Protein AF-A0A7Y5CE06-F1 (afdb_monomer)

Radius of gyration: 13.95 Å; Cα contacts (8 Å, |Δi|>4): 61; chains: 1; bounding box: 34×29×33 Å

pLDDT: mean 93.3, std 8.18, range [47.25, 98.25]

Solvent-accessible surface area (backbone atoms only — not comparable to full-atom values): 4391 Å² total; per-residue (Å²): 127,82,94,65,90,62,71,40,46,50,64,56,54,58,57,37,62,54,79,57,66,72,62,12,52,54,47,49,62,73,47,65,88,42,48,73,45,73,88,47,70,67,25,51,54,47,16,52,51,42,47,75,75,35,82,86,30,75,90,34,64,69,57,31,34,50,54,25,41,64,73,68,64,126

Mean predicted aligned error: 3.6 Å

Foldseek 3Di:
DPPDAAADEVVVLVVLCDDDNVSSVVSNVVCVPHHYDYQDPQLLVQLVVCCVPPPVCVPPSVVSSVVSCVVPPD

Secondary structure (DSSP, 8-state):
--SS--EEEHHHHHHHTSS-HHHHHHHHHHHTTSEEEP--HHHHHHHHHHHHH-GGGTT-HHHHHHHHHHHH--

Nearest PDB structures (foldseek):
  5wz4-assembly1_B  TM=7.720E-01  e=1.707E-01  Mycobacterium tuberculosis H37Rv
  5wzf-assembly1_A  TM=7.204E-01  e=3.219E-01  Mycobacterium tuberculosis H37Rv
  3dbo-assembly1_B  TM=7.202E-01  e=3.021E-01  Mycobacterium tuberculosis H37Rv
  5k8j-assembly1_B  TM=7.262E-01  e=1.784E+00  Caulobacter vibrioides CB15
  6vlh-assembly1_A  TM=3.753E-01  e=2.450E+00  Human immunodeficiency virus 1

Sequence (74 aa):
MPRYEVFVSELVIDEMRQGDPDAADRRIESAREFKVLRVTNEARELARTYLGELPLFRDAEADAVHLSLAVLAV

Structure (mmCIF, N/CA/C/O backbone):
data_AF-A0A7Y5CE06-F1
#
_entry.id   AF-A0A7Y5CE06-F1
#
loop_
_atom_site.group_PDB
_atom_site.id
_atom_site.type_symbol
_atom_site.label_atom_id
_atom_site.label_alt_id
_atom_site.label_comp_id
_atom_site.label_asym_id
_atom_site.label_entity_id
_atom_site.label_seq_id
_atom_site.pdbx_PDB_ins_code
_atom_site.Cartn_x
_atom_site.Cartn_y
_atom_site.Cartn_z
_atom_site.occupancy
_atom_site.B_iso_or_equiv
_atom_site.auth_seq_id
_atom_site.auth_comp_id
_atom_site.auth_asym_id
_atom_site.auth_atom_id
_atom_site.pdbx_PDB_model_num
ATOM 1 N N . MET A 1 1 ? 16.780 20.631 -4.713 1.00 47.25 1 MET A N 1
ATOM 2 C CA . MET A 1 1 ? 16.571 19.729 -3.561 1.00 47.25 1 MET A CA 1
ATOM 3 C C . MET A 1 1 ? 15.161 19.180 -3.667 1.00 47.25 1 MET A C 1
ATOM 5 O O . MET A 1 1 ? 14.268 20.002 -3.870 1.00 47.25 1 MET A O 1
ATOM 9 N N . PRO A 1 2 ? 14.942 17.855 -3.624 1.00 64.50 2 PRO A N 1
ATOM 10 C CA . PRO A 1 2 ? 13.580 17.335 -3.578 1.00 64.50 2 PRO A CA 1
ATOM 11 C C . PRO A 1 2 ? 12.889 17.892 -2.328 1.00 64.50 2 PRO A C 1
ATOM 13 O O . PRO A 1 2 ? 13.483 17.946 -1.255 1.00 64.50 2 PRO A O 1
ATOM 16 N N . ARG A 1 3 ? 11.667 18.408 -2.501 1.00 83.44 3 ARG A N 1
ATOM 17 C CA . ARG A 1 3 ? 10.898 19.083 -1.439 1.00 83.44 3 ARG A CA 1
ATOM 18 C C . ARG A 1 3 ? 10.247 18.085 -0.470 1.00 83.44 3 ARG A C 1
ATOM 20 O O . ARG A 1 3 ? 9.769 18.489 0.581 1.00 83.44 3 ARG A O 1
ATOM 27 N N . TYR A 1 4 ? 10.253 16.805 -0.832 1.00 88.06 4 TYR A N 1
ATOM 28 C CA . TYR A 1 4 ? 9.585 15.729 -0.120 1.00 88.06 4 TYR A CA 1
ATOM 29 C C . TYR A 1 4 ? 10.458 14.482 -0.119 1.00 88.06 4 TYR A C 1
ATOM 31 O O . TYR A 1 4 ? 11.208 14.237 -1.067 1.00 88.06 4 TYR A O 1
ATOM 39 N N . GLU A 1 5 ? 10.317 13.699 0.940 1.00 89.69 5 GLU A N 1
ATOM 40 C CA . GLU A 1 5 ? 10.805 12.333 0.998 1.00 89.69 5 GLU A CA 1
ATOM 41 C C . GLU A 1 5 ? 9.707 11.403 0.477 1.00 89.69 5 GLU A C 1
ATOM 43 O O . GLU A 1 5 ? 8.544 11.539 0.857 1.00 89.69 5 GLU A O 1
ATOM 48 N N . VAL A 1 6 ? 10.061 10.515 -0.453 1.00 91.62 6 VAL A N 1
ATOM 49 C CA . VAL A 1 6 ? 9.100 9.664 -1.164 1.00 91.62 6 VAL A CA 1
ATOM 50 C C . VAL A 1 6 ? 9.284 8.216 -0.736 1.00 91.62 6 VAL A C 1
ATOM 52 O O . VAL A 1 6 ? 10.404 7.701 -0.673 1.00 91.62 6 VAL A O 1
ATOM 55 N N . PHE A 1 7 ? 8.156 7.566 -0.477 1.00 94.31 7 PHE A N 1
ATOM 56 C CA . PHE A 1 7 ? 8.081 6.203 0.019 1.00 94.31 7 PHE A CA 1
ATOM 57 C C . PHE A 1 7 ? 7.128 5.365 -0.832 1.00 94.31 7 PHE A C 1
ATOM 59 O O . PHE A 1 7 ? 6.207 5.890 -1.457 1.00 94.31 7 PHE A O 1
ATOM 66 N N . VAL A 1 8 ? 7.334 4.051 -0.809 1.00 95.50 8 VAL A N 1
ATOM 67 C CA . VAL A 1 8 ? 6.465 3.043 -1.427 1.00 95.50 8 VAL A CA 1
ATOM 68 C C . VAL A 1 8 ? 6.261 1.886 -0.447 1.00 95.50 8 VAL A C 1
ATOM 70 O O . VAL A 1 8 ? 7.172 1.562 0.309 1.00 95.50 8 VAL A O 1
ATOM 73 N N . SER A 1 9 ? 5.084 1.264 -0.402 1.00 96.06 9 SER A N 1
ATOM 74 C CA . SER A 1 9 ? 4.856 0.094 0.459 1.00 96.06 9 SER A CA 1
ATOM 75 C C . SER A 1 9 ? 5.443 -1.175 -0.169 1.00 96.06 9 SER A C 1
ATOM 77 O O . SER A 1 9 ? 5.553 -1.285 -1.390 1.00 96.06 9 SER A O 1
ATOM 79 N N . GLU A 1 10 ? 5.778 -2.178 0.645 1.00 95.06 10 GLU A N 1
ATOM 80 C CA . GLU A 1 10 ? 6.144 -3.498 0.109 1.00 95.06 10 GLU A CA 1
ATOM 81 C C . GLU A 1 10 ? 4.990 -4.186 -0.644 1.00 95.06 10 GLU A C 1
ATOM 83 O O . GLU A 1 10 ? 5.248 -4.923 -1.590 1.00 95.06 10 GLU A O 1
ATOM 88 N N . LEU A 1 11 ? 3.733 -3.881 -0.294 1.00 96.06 11 LEU A N 1
ATOM 89 C CA . LEU A 1 11 ? 2.547 -4.362 -1.014 1.00 96.06 11 LEU A CA 1
ATOM 90 C C . LEU A 1 11 ? 2.516 -3.840 -2.456 1.00 96.06 11 LEU A C 1
ATOM 92 O O . LEU A 1 11 ? 2.326 -4.624 -3.380 1.00 96.06 11 LEU A O 1
ATOM 96 N N . VAL A 1 12 ? 2.807 -2.551 -2.668 1.00 95.38 12 VAL A N 1
ATOM 97 C CA . VAL A 1 12 ? 2.910 -1.975 -4.019 1.00 95.38 12 VAL A CA 1
ATOM 98 C C . VAL A 1 12 ? 4.045 -2.631 -4.806 1.00 95.38 12 VAL A C 1
ATOM 100 O O . VAL A 1 12 ? 3.909 -2.852 -6.006 1.00 95.38 12 VAL A O 1
ATOM 103 N N . ILE A 1 13 ? 5.158 -2.994 -4.160 1.00 96.31 13 ILE A N 1
ATOM 104 C CA . ILE A 1 13 ? 6.230 -3.744 -4.834 1.00 96.31 13 ILE A CA 1
ATOM 105 C C . ILE A 1 13 ? 5.734 -5.123 -5.293 1.00 96.31 13 ILE A C 1
ATOM 107 O O . ILE A 1 13 ? 6.060 -5.551 -6.403 1.00 96.31 13 ILE A O 1
ATOM 111 N N . ASP A 1 14 ? 4.933 -5.810 -4.481 1.00 95.56 14 ASP A N 1
ATOM 112 C CA . ASP A 1 14 ? 4.339 -7.095 -4.855 1.00 95.56 14 ASP A CA 1
ATOM 113 C C . ASP A 1 14 ? 3.290 -6.952 -5.968 1.00 95.56 14 ASP A C 1
ATOM 115 O O . ASP A 1 14 ? 3.248 -7.784 -6.873 1.00 95.56 14 ASP A O 1
ATOM 119 N N . GLU A 1 15 ? 2.509 -5.871 -5.982 1.00 95.12 15 GLU A N 1
ATOM 120 C CA . GLU A 1 15 ? 1.581 -5.532 -7.072 1.00 95.12 15 GLU A CA 1
ATOM 121 C C . GLU A 1 15 ? 2.318 -5.201 -8.380 1.00 95.12 15 GLU A C 1
ATOM 123 O O . GLU A 1 15 ? 1.932 -5.658 -9.460 1.00 95.12 15 GLU A O 1
ATOM 128 N N . MET A 1 16 ? 3.422 -4.450 -8.302 1.00 97.00 16 MET A N 1
ATOM 129 C CA . MET A 1 16 ? 4.255 -4.100 -9.458 1.00 97.00 16 MET A CA 1
ATOM 130 C C . MET A 1 16 ? 4.836 -5.331 -10.158 1.00 97.00 16 MET A C 1
ATOM 132 O O . MET A 1 16 ? 5.042 -5.290 -11.370 1.00 97.00 16 MET A O 1
ATOM 136 N N . ARG A 1 17 ? 5.066 -6.426 -9.423 1.00 96.62 17 ARG A N 1
ATOM 137 C CA . ARG A 1 17 ? 5.583 -7.696 -9.960 1.00 96.62 17 ARG A CA 1
ATOM 138 C C . ARG A 1 17 ? 4.565 -8.485 -10.783 1.00 96.62 17 ARG A C 1
ATOM 140 O O . ARG A 1 17 ? 4.956 -9.419 -11.477 1.00 96.62 17 ARG A O 1
ATOM 147 N N . GLN A 1 18 ? 3.278 -8.159 -10.704 1.00 96.75 18 GLN A N 1
ATOM 148 C CA . GLN A 1 18 ? 2.231 -8.953 -11.345 1.00 96.75 18 GLN A CA 1
ATOM 149 C C . GLN A 1 18 ? 1.994 -8.552 -12.805 1.00 96.75 18 GLN A C 1
ATOM 151 O O . GLN A 1 18 ? 2.081 -7.377 -13.165 1.00 96.75 18 GLN A O 1
ATOM 156 N N . GLY A 1 19 ? 1.597 -9.519 -13.635 1.00 96.00 19 GLY A N 1
ATOM 157 C CA . GLY A 1 19 ? 1.220 -9.302 -15.034 1.00 96.00 19 GLY A CA 1
ATOM 158 C C . GLY A 1 19 ? 2.360 -9.573 -16.014 1.00 96.00 19 GLY A C 1
ATOM 159 O O . GLY A 1 19 ? 3.080 -10.558 -15.875 1.00 96.00 19 GLY A O 1
ATOM 160 N N . ASP A 1 20 ? 2.478 -8.722 -17.034 1.00 98.19 20 ASP A N 1
ATOM 161 C CA . ASP A 1 20 ? 3.512 -8.833 -18.066 1.00 98.19 20 ASP A CA 1
ATOM 162 C C . ASP A 1 20 ? 4.923 -8.635 -17.469 1.00 98.19 20 ASP A C 1
ATOM 164 O O . ASP A 1 20 ? 5.143 -7.610 -16.810 1.00 98.19 20 ASP A O 1
ATOM 168 N N . PRO A 1 21 ? 5.872 -9.569 -17.684 1.00 97.62 21 PRO A N 1
ATOM 169 C CA . PRO A 1 21 ? 7.205 -9.499 -17.084 1.00 97.62 21 PRO A CA 1
ATOM 170 C C . PRO A 1 21 ? 7.975 -8.225 -17.446 1.00 97.62 21 PRO A C 1
ATOM 172 O O . PRO A 1 21 ? 8.495 -7.551 -16.559 1.00 97.62 21 PRO A O 1
ATOM 175 N N . ASP A 1 22 ? 7.971 -7.825 -18.720 1.00 98.25 22 ASP A N 1
ATOM 176 C CA . ASP A 1 22 ? 8.698 -6.633 -19.164 1.00 98.25 22 ASP A CA 1
ATOM 177 C C . ASP A 1 22 ? 8.095 -5.359 -18.548 1.00 98.25 22 ASP A C 1
ATOM 179 O O . ASP A 1 22 ? 8.805 -4.417 -18.185 1.00 98.25 22 ASP A O 1
ATOM 183 N N . ALA A 1 23 ? 6.767 -5.294 -18.425 1.00 98.06 23 ALA A N 1
ATOM 184 C CA . ALA A 1 23 ? 6.083 -4.194 -17.752 1.00 98.06 23 ALA A CA 1
ATOM 185 C C . ALA A 1 23 ? 6.301 -4.193 -16.230 1.00 98.06 23 ALA A C 1
ATOM 187 O O . ALA A 1 23 ? 6.347 -3.119 -15.622 1.00 98.06 23 ALA A O 1
ATOM 188 N N . ALA A 1 24 ? 6.409 -5.362 -15.598 1.00 98.19 24 ALA 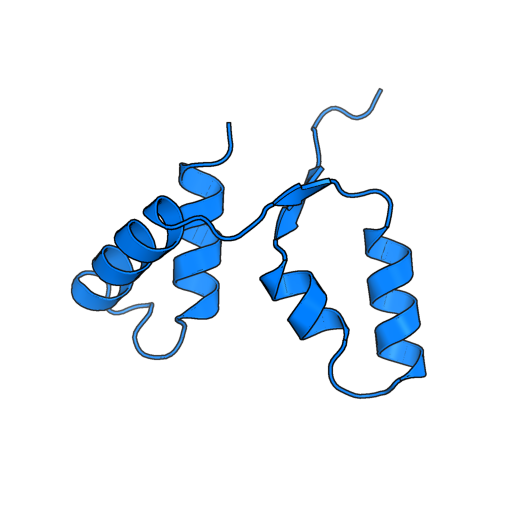A N 1
ATOM 189 C CA . ALA A 1 24 ? 6.755 -5.488 -14.186 1.00 98.19 24 ALA A CA 1
ATOM 190 C C . ALA A 1 24 ? 8.168 -4.956 -13.913 1.00 98.19 24 ALA A C 1
ATOM 192 O O . ALA A 1 24 ? 8.332 -4.089 -13.053 1.00 98.19 24 ALA A O 1
ATOM 193 N N . ASP A 1 25 ? 9.152 -5.359 -14.718 1.00 97.94 25 ASP A N 1
ATOM 194 C CA . ASP A 1 25 ? 10.538 -4.903 -14.585 1.00 97.94 25 ASP A CA 1
ATOM 195 C C . ASP A 1 25 ? 10.657 -3.382 -14.733 1.00 97.94 25 ASP A C 1
ATOM 197 O O . ASP A 1 25 ? 11.300 -2.722 -13.914 1.00 97.94 25 ASP A O 1
ATOM 201 N N . ARG A 1 26 ? 9.958 -2.786 -15.712 1.00 97.94 26 ARG A N 1
ATOM 202 C CA . ARG A 1 26 ? 9.927 -1.321 -15.874 1.00 97.94 26 ARG A CA 1
ATOM 203 C C . ARG A 1 26 ? 9.325 -0.598 -14.665 1.00 97.94 26 ARG A C 1
ATOM 205 O O . ARG A 1 26 ? 9.836 0.452 -14.278 1.00 97.94 26 ARG A O 1
ATOM 212 N N . ARG A 1 27 ? 8.252 -1.133 -14.065 1.00 97.31 27 ARG A N 1
ATOM 213 C CA . ARG A 1 27 ? 7.631 -0.549 -12.860 1.00 97.31 27 ARG A CA 1
ATOM 214 C C . ARG A 1 27 ? 8.574 -0.622 -11.662 1.00 97.31 27 ARG A C 1
ATOM 216 O O . ARG A 1 27 ? 8.784 0.394 -11.004 1.00 97.31 27 ARG A O 1
ATOM 223 N N . ILE A 1 28 ? 9.185 -1.782 -11.425 1.00 96.75 28 ILE A N 1
ATOM 224 C CA . ILE A 1 28 ? 10.120 -1.988 -10.312 1.00 96.75 28 ILE A CA 1
ATOM 225 C C . ILE A 1 28 ? 11.338 -1.074 -10.451 1.00 96.75 28 ILE A C 1
ATOM 227 O O . ILE A 1 28 ? 11.724 -0.426 -9.480 1.00 96.75 28 ILE A O 1
ATOM 231 N N . GLU A 1 29 ? 11.914 -0.970 -11.652 1.00 97.19 29 GLU A N 1
ATOM 232 C CA . GLU A 1 29 ? 13.070 -0.102 -11.882 1.00 97.19 29 GLU A CA 1
ATOM 233 C C . GLU A 1 29 ? 12.721 1.373 -11.643 1.00 97.19 29 GLU A C 1
ATOM 235 O O . GLU A 1 29 ? 13.488 2.086 -11.001 1.00 97.19 29 GLU A O 1
ATOM 240 N N . SER A 1 30 ? 11.521 1.818 -12.039 1.00 94.75 30 SER A N 1
ATOM 241 C CA . SER A 1 30 ? 11.065 3.191 -11.773 1.00 94.75 30 SER A CA 1
ATOM 242 C C . SER A 1 30 ? 10.869 3.515 -10.284 1.00 94.75 30 SER A C 1
ATOM 244 O O . SER A 1 30 ? 10.947 4.678 -9.899 1.00 94.75 3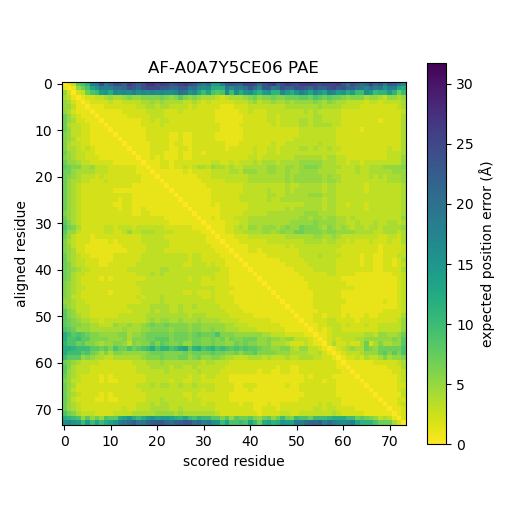0 SER A O 1
ATOM 246 N N . ALA A 1 31 ? 10.631 2.503 -9.442 1.00 95.00 31 ALA A N 1
ATOM 247 C CA . ALA A 1 31 ? 10.415 2.663 -8.004 1.00 95.00 31 ALA A CA 1
ATOM 248 C C . ALA A 1 31 ? 11.690 2.455 -7.166 1.00 95.00 31 ALA A C 1
ATOM 250 O O . ALA A 1 31 ? 11.652 2.623 -5.947 1.00 95.00 31 ALA A O 1
ATOM 251 N N . ARG A 1 32 ? 12.824 2.102 -7.792 1.00 93.62 32 ARG A N 1
ATOM 252 C CA . ARG A 1 32 ? 14.079 1.732 -7.110 1.00 93.62 32 ARG A CA 1
ATOM 253 C C . ARG A 1 32 ? 14.639 2.840 -6.209 1.00 93.62 32 ARG A C 1
ATOM 255 O O . ARG A 1 32 ? 15.322 2.541 -5.232 1.00 93.62 32 ARG A O 1
ATOM 262 N N . GLU A 1 33 ? 14.364 4.102 -6.529 1.00 92.38 33 GLU A N 1
ATOM 263 C CA . GLU A 1 33 ? 14.831 5.262 -5.757 1.00 92.38 33 GLU A CA 1
ATOM 264 C C . GLU A 1 33 ? 13.997 5.531 -4.492 1.00 92.38 33 GLU A C 1
ATOM 266 O O . GLU A 1 33 ? 14.423 6.295 -3.623 1.00 92.38 33 GLU A O 1
ATOM 271 N N . PHE A 1 34 ? 12.815 4.918 -4.366 1.00 93.56 34 PHE A N 1
ATOM 272 C CA . PHE A 1 34 ? 11.916 5.151 -3.239 1.00 93.56 34 PHE A CA 1
ATOM 273 C C . PHE A 1 34 ? 12.250 4.250 -2.055 1.00 93.56 34 PHE A C 1
ATOM 275 O O . PHE A 1 34 ? 12.585 3.072 -2.193 1.00 93.56 34 PHE A O 1
ATOM 282 N N . LYS A 1 35 ? 12.113 4.802 -0.848 1.00 94.62 35 LYS A N 1
ATOM 283 C CA . LYS A 1 35 ? 12.264 4.020 0.379 1.00 94.62 35 LYS A CA 1
ATOM 284 C C . LYS A 1 35 ? 11.058 3.100 0.553 1.00 94.62 35 LYS A C 1
ATOM 286 O O . LYS A 1 35 ? 9.917 3.541 0.438 1.00 94.62 35 LYS A O 1
ATOM 291 N N . VAL A 1 36 ? 11.315 1.831 0.865 1.00 95.50 36 VAL A N 1
ATOM 292 C CA . VAL A 1 36 ? 10.254 0.832 1.038 1.00 95.50 36 VAL A CA 1
ATOM 293 C C . VAL A 1 36 ? 9.779 0.797 2.490 1.00 95.50 36 VAL A C 1
ATOM 295 O O . VAL A 1 36 ? 10.556 0.482 3.393 1.00 95.50 36 VAL A O 1
ATOM 298 N N . LEU A 1 37 ? 8.494 1.069 2.708 1.00 96.38 37 LEU A N 1
ATOM 299 C CA . LEU A 1 37 ? 7.801 0.880 3.979 1.00 96.38 37 LEU A CA 1
ATOM 300 C C . LEU A 1 37 ? 7.339 -0.574 4.105 1.00 96.38 37 LEU A C 1
ATOM 302 O O . LEU A 1 37 ? 6.619 -1.097 3.251 1.00 96.38 37 LEU A O 1
ATOM 306 N N . ARG A 1 38 ? 7.749 -1.224 5.193 1.00 96.69 38 ARG A N 1
ATOM 307 C CA . ARG A 1 38 ? 7.321 -2.583 5.540 1.00 96.69 38 ARG A CA 1
ATOM 308 C C . ARG A 1 38 ? 5.986 -2.545 6.274 1.00 96.69 38 ARG A C 1
ATOM 310 O O . ARG A 1 38 ? 5.763 -1.670 7.106 1.00 96.69 38 ARG A O 1
ATOM 317 N N . VAL A 1 39 ? 5.123 -3.517 6.005 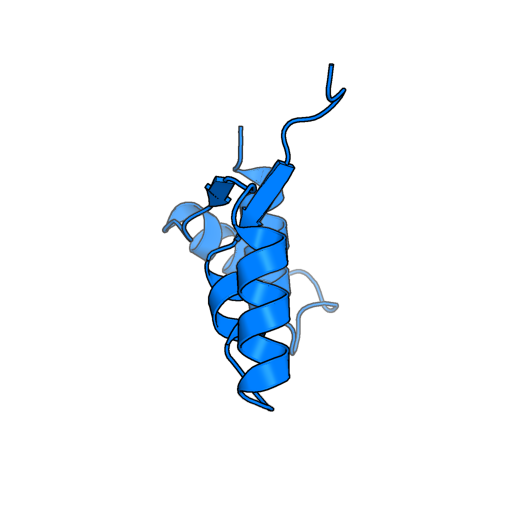1.00 96.25 39 VAL A N 1
ATOM 318 C CA . VAL A 1 39 ? 3.850 -3.695 6.700 1.00 96.25 39 VAL A CA 1
ATOM 319 C C . VAL A 1 39 ? 4.124 -4.216 8.108 1.00 96.25 39 VAL A C 1
ATOM 321 O O . VAL A 1 39 ? 4.428 -5.397 8.320 1.00 96.25 39 VAL A O 1
ATOM 324 N N . THR A 1 40 ? 3.989 -3.326 9.086 1.00 96.50 40 THR A N 1
ATOM 325 C CA . THR A 1 40 ? 4.141 -3.653 10.506 1.00 96.50 40 THR A CA 1
ATOM 326 C C . THR A 1 40 ? 2.864 -4.267 11.086 1.00 96.50 40 THR A C 1
ATOM 328 O O . THR A 1 40 ? 1.817 -4.318 10.433 1.00 96.50 40 THR A O 1
ATOM 331 N N . ASN A 1 41 ? 2.932 -4.774 12.319 1.00 97.19 41 ASN A N 1
ATOM 332 C CA . ASN A 1 41 ? 1.751 -5.316 12.995 1.00 97.19 41 ASN A CA 1
ATOM 333 C C . ASN A 1 41 ? 0.753 -4.213 13.355 1.00 97.19 41 ASN A C 1
ATOM 335 O O . ASN A 1 41 ? -0.448 -4.403 13.182 1.00 97.19 41 ASN A O 1
ATOM 339 N N . GLU A 1 42 ? 1.257 -3.047 13.749 1.00 97.56 42 GLU A N 1
ATOM 340 C CA . GLU A 1 42 ? 0.474 -1.853 14.060 1.00 97.56 42 GLU A CA 1
ATOM 341 C C . GLU A 1 42 ? -0.311 -1.388 12.826 1.00 97.56 42 GLU A C 1
ATOM 343 O O . GLU A 1 42 ? -1.505 -1.104 12.913 1.00 97.56 42 GLU A O 1
ATOM 348 N N . ALA A 1 43 ? 0.320 -1.404 11.645 1.00 97.50 43 ALA A N 1
ATOM 349 C CA . ALA A 1 43 ? -0.359 -1.079 10.393 1.00 97.50 43 ALA A CA 1
ATOM 350 C C . ALA A 1 43 ? -1.479 -2.079 10.065 1.00 97.50 43 ALA A C 1
ATOM 352 O O . ALA A 1 43 ? -2.554 -1.677 9.625 1.00 97.50 43 ALA A O 1
ATOM 353 N N . ARG A 1 44 ? -1.272 -3.379 10.320 1.00 96.94 44 ARG A N 1
ATOM 354 C CA . ARG A 1 44 ? -2.321 -4.400 10.135 1.00 96.94 44 ARG A CA 1
ATOM 355 C C . ARG A 1 44 ? -3.474 -4.234 11.126 1.00 96.94 44 ARG A C 1
ATOM 357 O O . ARG A 1 44 ? -4.623 -4.463 10.764 1.00 96.94 44 ARG A O 1
ATOM 364 N N . GLU A 1 45 ? -3.185 -3.881 12.375 1.00 97.94 45 GLU A N 1
ATOM 365 C CA . GLU A 1 45 ? -4.204 -3.620 13.401 1.00 97.94 45 GLU A CA 1
ATOM 366 C C . GLU A 1 45 ? -5.079 -2.422 13.044 1.00 97.94 45 GLU A C 1
ATOM 368 O O . GLU A 1 45 ? -6.311 -2.505 13.102 1.00 97.94 45 GLU A O 1
ATOM 373 N N . LEU A 1 46 ? -4.452 -1.336 12.598 1.00 97.44 46 LEU A N 1
ATOM 374 C CA . LEU A 1 46 ? -5.164 -0.150 12.150 1.00 97.44 46 LEU A CA 1
ATOM 375 C C . LEU A 1 46 ? -6.004 -0.439 10.894 1.00 97.44 46 LEU A C 1
ATOM 377 O O 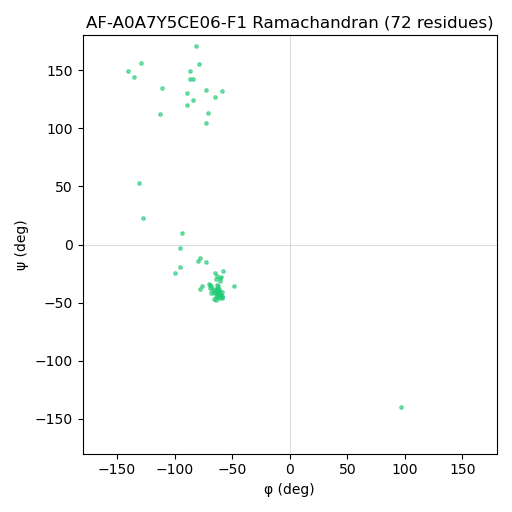. LEU A 1 46 ? -7.179 -0.075 10.849 1.00 97.44 46 LEU A O 1
ATOM 381 N N . ALA A 1 47 ? -5.469 -1.205 9.941 1.00 96.69 47 ALA A N 1
ATOM 382 C CA . ALA A 1 47 ? -6.199 -1.600 8.738 1.00 96.69 47 ALA A CA 1
ATOM 383 C C . ALA A 1 47 ? -7.445 -2.435 9.060 1.00 96.69 47 ALA A C 1
ATOM 385 O O . ALA A 1 47 ? -8.505 -2.209 8.481 1.00 96.69 47 ALA A O 1
ATOM 386 N N . ARG A 1 48 ? -7.359 -3.359 10.029 1.00 96.38 48 ARG A N 1
ATOM 387 C CA . ARG A 1 48 ? -8.527 -4.127 10.499 1.00 96.38 48 ARG A CA 1
ATOM 388 C C . ARG A 1 48 ? -9.607 -3.232 11.093 1.00 96.38 48 ARG A C 1
ATOM 390 O O . ARG A 1 48 ? -10.786 -3.475 10.852 1.00 96.38 48 ARG A O 1
ATOM 397 N N . THR A 1 49 ? -9.212 -2.192 11.825 1.00 96.69 49 THR A N 1
ATOM 398 C CA . THR A 1 49 ? -10.157 -1.182 12.322 1.00 96.69 49 THR A CA 1
ATOM 399 C C . THR A 1 49 ? -10.855 -0.482 11.156 1.00 96.69 49 THR A C 1
ATOM 401 O O . THR A 1 49 ? -12.078 -0.383 11.142 1.00 96.69 49 THR A O 1
ATO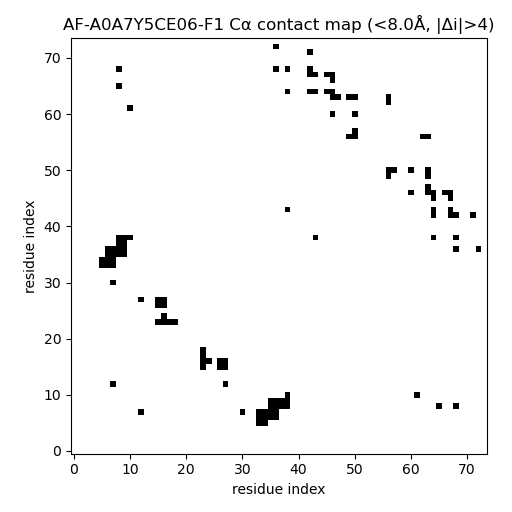M 404 N N . TYR A 1 50 ? -10.109 -0.066 10.129 1.00 96.62 50 TYR A N 1
ATOM 405 C CA . TYR A 1 50 ? -10.695 0.560 8.941 1.00 96.62 50 TYR A CA 1
ATOM 406 C C . TYR A 1 50 ? -11.656 -0.364 8.192 1.00 96.62 50 TYR A C 1
ATOM 408 O O . TYR A 1 50 ? -12.731 0.079 7.803 1.00 96.62 50 TYR A O 1
ATOM 416 N N . LEU A 1 51 ? -11.315 -1.642 8.039 1.00 95.56 51 LEU A N 1
ATOM 417 C CA . LEU A 1 51 ? -12.172 -2.629 7.378 1.00 95.56 51 LEU A CA 1
ATOM 418 C C . LEU A 1 51 ? -13.497 -2.864 8.118 1.00 95.56 51 LEU A C 1
ATOM 420 O O . LEU A 1 51 ? -14.518 -3.103 7.475 1.00 95.56 51 LEU A O 1
ATOM 424 N N . GLY A 1 52 ? -13.487 -2.800 9.453 1.00 95.12 52 GLY A N 1
ATOM 425 C CA . GLY A 1 52 ? -14.689 -2.970 10.274 1.00 95.12 52 GLY A CA 1
ATOM 426 C C . GLY A 1 52 ? -15.589 -1.734 10.313 1.00 95.12 52 GLY A C 1
ATOM 427 O O . GLY A 1 52 ? -16.811 -1.862 10.285 1.00 95.12 52 GLY A O 1
ATOM 428 N N . GLU A 1 53 ? -14.990 -0.543 10.353 1.00 95.56 53 GLU A N 1
ATOM 429 C CA . GLU A 1 53 ? -15.709 0.708 10.626 1.00 95.56 53 GLU A CA 1
ATOM 430 C C . GLU A 1 53 ? -16.046 1.513 9.362 1.00 95.56 53 GLU A C 1
ATOM 432 O O . GLU A 1 53 ? -16.988 2.307 9.359 1.00 95.56 53 GLU A O 1
ATOM 437 N N . LEU A 1 54 ? -15.291 1.338 8.271 1.00 94.38 54 LEU A N 1
ATOM 438 C CA . LEU A 1 54 ? -15.414 2.161 7.067 1.00 94.38 54 LEU A CA 1
ATOM 439 C C . LEU A 1 54 ? -15.945 1.333 5.885 1.00 94.38 54 LEU A C 1
ATOM 441 O O . LEU A 1 54 ? -15.217 0.511 5.324 1.00 94.38 54 LEU A O 1
ATOM 445 N N . PRO A 1 55 ? -17.177 1.603 5.405 1.00 90.00 55 PRO A N 1
ATOM 446 C CA . PRO A 1 55 ? -17.778 0.865 4.290 1.00 90.00 55 PRO A CA 1
ATOM 447 C C . PRO A 1 55 ? -16.973 0.887 2.982 1.00 90.00 55 PRO A C 1
ATOM 449 O O . PRO A 1 55 ? -17.153 0.002 2.150 1.00 90.00 55 PRO A O 1
ATOM 452 N N . LEU A 1 56 ? -16.101 1.886 2.800 1.00 89.12 56 LEU A N 1
ATOM 453 C CA . LEU A 1 56 ? -15.248 2.051 1.620 1.00 89.12 56 LEU A CA 1
ATOM 454 C C . LEU A 1 56 ? -14.289 0.869 1.409 1.00 89.12 56 LEU A C 1
ATOM 456 O O . LEU A 1 56 ? -13.979 0.552 0.266 1.00 89.12 56 LEU A O 1
ATOM 460 N N . PHE A 1 57 ? -13.836 0.210 2.480 1.00 90.69 57 PHE A N 1
ATOM 461 C CA . PHE A 1 57 ? -12.788 -0.812 2.386 1.00 90.69 57 PHE A CA 1
ATOM 462 C C . PHE A 1 57 ? -13.306 -2.247 2.247 1.00 90.69 57 PHE A C 1
ATOM 464 O O . PHE A 1 57 ? -12.506 -3.174 2.314 1.00 90.69 57 PHE A O 1
ATOM 471 N N . ARG A 1 58 ? -14.613 -2.455 2.024 1.00 82.56 58 ARG A N 1
ATOM 472 C CA . ARG A 1 58 ? -15.246 -3.791 2.019 1.00 82.56 58 ARG A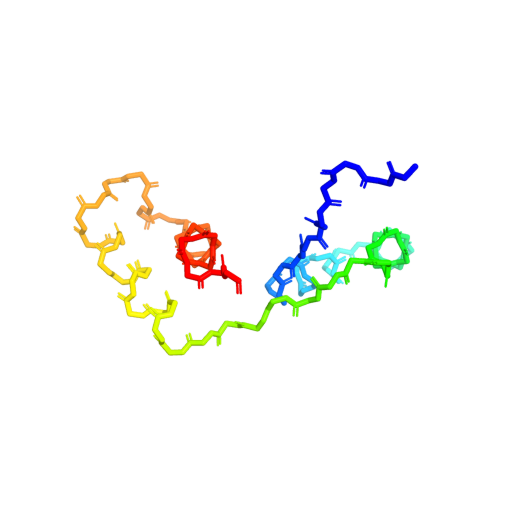 CA 1
ATOM 473 C C . ARG A 1 58 ? -14.500 -4.839 1.178 1.00 82.56 58 ARG A C 1
ATOM 475 O O . ARG A 1 58 ? -14.433 -5.984 1.604 1.00 82.56 58 ARG A O 1
ATOM 482 N N . ASP A 1 59 ? -13.917 -4.427 0.052 1.00 86.62 59 ASP A N 1
ATOM 483 C CA . ASP A 1 59 ? -13.147 -5.287 -0.857 1.00 86.62 59 ASP A CA 1
ATOM 484 C C . ASP A 1 59 ? -11.744 -4.714 -1.164 1.00 86.62 59 ASP A C 1
ATOM 486 O O . ASP A 1 59 ? -11.149 -5.021 -2.194 1.00 86.62 59 ASP A O 1
ATOM 490 N N . ALA A 1 60 ? -11.217 -3.849 -0.287 1.00 91.31 60 ALA A N 1
ATOM 491 C CA . ALA A 1 60 ? -9.989 -3.078 -0.513 1.00 91.31 60 ALA A CA 1
ATOM 492 C C . ALA A 1 60 ? -9.012 -3.180 0.676 1.00 91.31 60 ALA A C 1
ATOM 494 O O . ALA A 1 60 ? -8.565 -2.181 1.242 1.00 91.31 60 ALA A O 1
ATOM 495 N N . GLU A 1 61 ? -8.687 -4.412 1.081 1.00 93.44 61 GLU A N 1
ATOM 496 C CA . GLU A 1 61 ? -7.792 -4.689 2.217 1.00 93.44 61 GLU A CA 1
ATOM 497 C C . GLU A 1 61 ? -6.392 -4.084 2.032 1.00 93.44 61 GLU A C 1
ATOM 499 O O . GLU A 1 61 ? -5.876 -3.447 2.952 1.00 93.44 61 GLU A O 1
ATOM 504 N N . ALA A 1 62 ? -5.797 -4.222 0.841 1.00 93.94 62 ALA A N 1
ATOM 505 C CA . 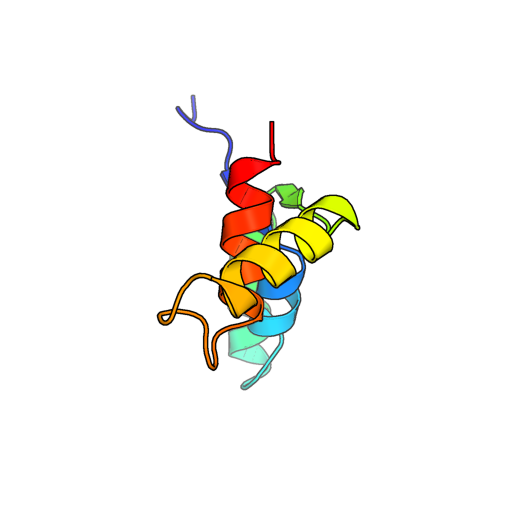ALA A 1 62 ? -4.483 -3.645 0.546 1.00 93.94 62 ALA A CA 1
ATOM 506 C C . ALA A 1 62 ? -4.483 -2.116 0.723 1.00 93.94 62 ALA A C 1
ATOM 508 O O . ALA A 1 62 ? -3.568 -1.563 1.334 1.00 93.94 62 ALA A O 1
ATOM 509 N N . ASP A 1 63 ? -5.552 -1.440 0.295 1.00 95.06 63 ASP A N 1
ATOM 510 C CA . ASP A 1 63 ? -5.696 0.010 0.439 1.00 95.06 63 ASP A CA 1
ATOM 511 C C . ASP A 1 63 ? -5.895 0.442 1.897 1.00 95.06 63 ASP A C 1
ATOM 513 O O . ASP A 1 63 ? -5.355 1.467 2.319 1.00 95.06 63 ASP A O 1
ATOM 517 N N . ALA A 1 64 ? -6.598 -0.356 2.707 1.00 96.50 64 ALA A N 1
ATOM 518 C CA . ALA A 1 64 ? -6.698 -0.116 4.146 1.00 96.50 64 ALA A CA 1
ATOM 519 C C . ALA A 1 64 ? -5.322 -0.217 4.831 1.00 96.50 64 ALA A C 1
ATOM 521 O O . ALA A 1 64 ? -5.003 0.582 5.720 1.00 96.50 64 ALA A O 1
ATOM 522 N N . VAL A 1 65 ? -4.476 -1.157 4.397 1.00 96.56 65 VAL A N 1
ATOM 523 C CA . VAL A 1 65 ? -3.086 -1.257 4.866 1.00 96.56 65 VAL A CA 1
ATOM 524 C C . VAL A 1 65 ? -2.252 -0.072 4.378 1.00 96.56 65 VAL A C 1
ATOM 526 O O . VAL A 1 65 ? -1.497 0.489 5.171 1.00 96.56 65 VAL A O 1
ATOM 529 N N . HIS A 1 66 ? -2.412 0.368 3.127 1.00 95.56 66 HIS A N 1
ATOM 530 C CA . HIS A 1 66 ? -1.729 1.558 2.609 1.00 95.56 66 HIS A CA 1
ATOM 531 C C . HIS A 1 66 ? -2.066 2.815 3.407 1.00 95.56 66 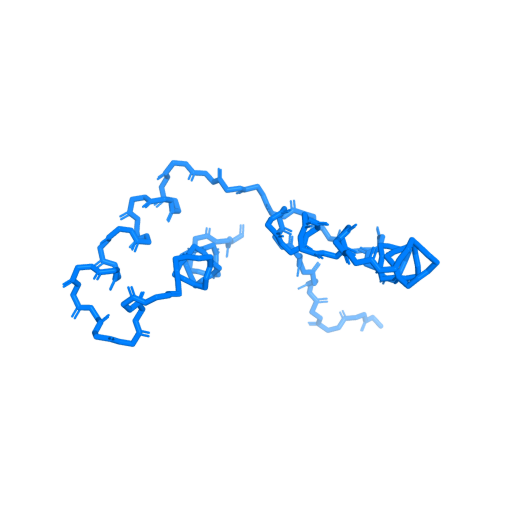HIS A C 1
ATOM 533 O O . HIS A 1 66 ? -1.159 3.548 3.806 1.00 95.56 66 HIS A O 1
ATOM 5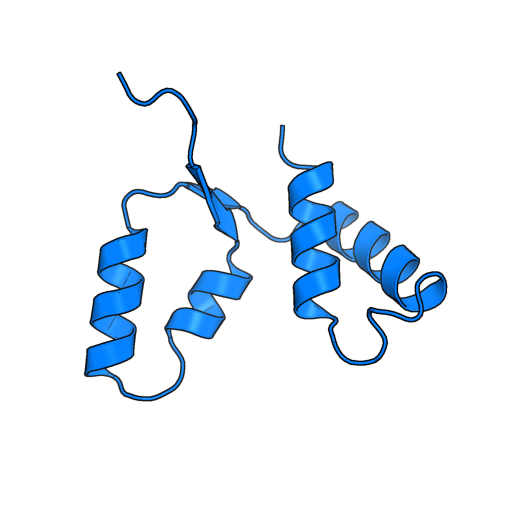39 N N . LEU A 1 67 ? -3.347 3.036 3.705 1.00 95.31 67 LEU A N 1
ATOM 540 C CA . LEU A 1 67 ? -3.768 4.159 4.534 1.00 95.31 67 LEU A CA 1
ATOM 541 C C . LEU A 1 67 ? -3.169 4.063 5.943 1.00 95.31 67 LEU A C 1
ATOM 543 O O . LEU A 1 67 ? -2.679 5.055 6.476 1.00 95.31 67 LEU A O 1
ATOM 547 N N . SER A 1 68 ? -3.148 2.863 6.522 1.00 96.81 68 SER A N 1
ATOM 548 C CA . SER A 1 68 ? -2.571 2.632 7.850 1.00 96.81 68 SER A CA 1
ATOM 549 C C . SER A 1 68 ? -1.071 2.920 7.892 1.00 96.81 68 SER A C 1
ATOM 551 O O . SER A 1 68 ? -0.586 3.555 8.825 1.00 96.81 68 SER A O 1
ATOM 553 N N . LEU A 1 69 ? -0.334 2.505 6.857 1.00 96.56 69 LEU A N 1
ATOM 554 C CA . LEU A 1 69 ? 1.077 2.845 6.700 1.00 96.56 69 LEU A CA 1
ATOM 555 C C . LEU A 1 69 ? 1.282 4.352 6.570 1.00 96.56 69 LEU A C 1
ATOM 557 O O . LEU A 1 69 ? 2.185 4.877 7.204 1.00 96.56 69 LEU A O 1
ATOM 561 N N . ALA A 1 70 ? 0.447 5.057 5.806 1.00 94.56 70 ALA A N 1
ATOM 562 C CA . ALA A 1 70 ? 0.557 6.508 5.659 1.00 94.56 70 ALA A CA 1
ATOM 563 C C . ALA A 1 70 ? 0.309 7.269 6.975 1.00 94.56 70 ALA A C 1
ATOM 565 O O . ALA A 1 70 ? 0.876 8.338 7.177 1.00 94.56 70 ALA A O 1
ATOM 566 N N . VAL A 1 71 ? -0.519 6.725 7.873 1.00 95.81 71 VAL A N 1
ATOM 567 C CA . VAL A 1 71 ? -0.770 7.298 9.207 1.00 95.81 71 VAL A CA 1
ATOM 568 C C . VAL A 1 71 ? 0.391 7.038 10.174 1.00 95.81 71 VAL A C 1
ATOM 570 O O . VAL A 1 71 ? 0.680 7.884 11.017 1.00 95.81 71 VAL A O 1
ATOM 573 N N . LEU A 1 72 ? 1.034 5.872 10.077 1.00 94.25 72 LEU A N 1
ATOM 574 C CA . LEU A 1 72 ? 2.073 5.426 11.014 1.00 94.25 72 LEU A CA 1
ATOM 575 C C . LEU A 1 72 ? 3.503 5.728 10.551 1.00 94.25 72 LEU A C 1
ATOM 577 O O . LEU A 1 72 ? 4.420 5.708 11.370 1.00 94.25 72 LEU A O 1
ATOM 581 N N . ALA A 1 73 ? 3.708 5.976 9.259 1.00 82.75 73 ALA A N 1
ATOM 582 C CA . ALA A 1 73 ? 4.997 6.362 8.710 1.00 82.75 73 ALA A CA 1
ATOM 583 C C . ALA A 1 73 ? 5.337 7.790 9.155 1.00 82.75 73 ALA A C 1
ATOM 585 O O . ALA A 1 73 ? 4.675 8.750 8.759 1.00 82.75 73 ALA A O 1
ATOM 586 N N . VAL A 1 74 ? 6.376 7.908 9.983 1.00 62.03 74 VAL A N 1
ATOM 587 C CA . VAL A 1 74 ? 6.980 9.166 10.443 1.00 62.03 74 VAL A CA 1
ATOM 588 C C . VAL A 1 74 ? 8.483 9.081 10.252 1.00 62.03 74 VAL A C 1
ATOM 590 O O . VAL A 1 74 ? 9.066 8.059 10.683 1.00 62.03 74 VAL A O 1
#